Protein AF-A0A7Y8FPV4-F1 (afdb_monomer)

Foldseek 3Di:
DDDDPPPPDPQPVPDVVLVVLVVVLVVLVVLLVVLLVQLVVLQVVLVVCCVVPVLDPSSLVSLLSSLVSLLVSLVSVVVSVVSVVVVVVSPDDPPPDDDDDDDDDDPVVVVVVVVCVVCCVPPNPSVVVSVVSNVVSVVSNVVPVDPPRDDD

Mean predicted aligned error: 14.69 Å

Radius of gyration: 22.83 Å; Cα contacts (8 Å, |Δi|>4): 89; chains: 1; bounding box: 49×56×60 Å

Sequence (152 aa):
MQVDLEADGASVEGLPRFQQGLFHARRLRQAGISLTALALAGWVLALFVALFAPLSIWPVVLINCASALLVLVAGLQSAWWVADWRAQALETPTAELIEAPDEEVGALVRAINRFGSGVLAQIGAPVLWLCGWSLLALISIIEFWNLALPAA

Secondary structure (DSSP, 8-state):
----S--TT--GGGSHHHHHHHHHHHHHHHHHHHHHHHHHHHHHHHHHHHHH-TT-SHHHHHHHHHHHHHHHHHHHHHHHHHHHHHHHTTS---------------HHHHHHHHHHHHHHHHH-HHHHHHHHHHHHHHHHHHHH--TTSPP-

Solvent-accessible surface area (backbone atoms only — not comparable to full-atom values): 8824 Å² total; per-residue (Å²): 132,87,80,81,88,78,77,69,85,70,61,70,78,75,42,69,73,55,61,49,45,57,56,51,50,51,54,49,52,51,50,37,54,53,36,50,53,51,21,51,49,26,45,55,50,19,53,51,42,43,73,77,41,72,80,53,67,61,33,42,53,31,36,49,53,19,24,51,33,38,45,50,36,37,56,51,51,54,56,46,51,59,54,50,52,56,50,60,72,68,47,78,86,74,84,77,74,93,81,82,86,87,74,96,65,51,72,68,53,46,51,51,46,53,60,38,49,67,46,38,76,74,64,37,68,67,50,57,52,42,47,48,40,46,51,51,29,49,50,52,43,62,78,52,63,62,90,83,55,75,85,129

pLDDT: mean 70.04, std 15.6, 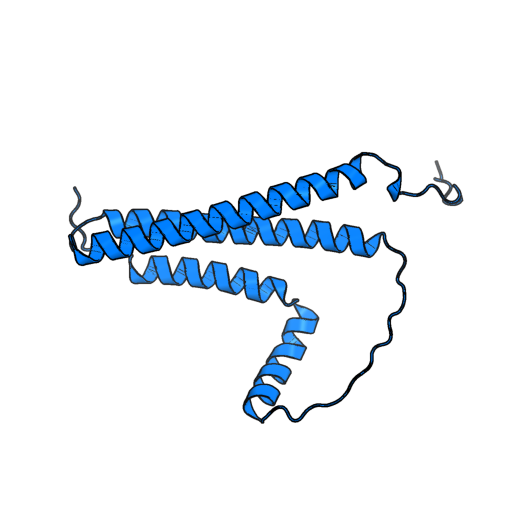range [35.72, 91.88]

Organism: NCBI:txid2006980

Structure (mmCIF, N/CA/C/O backbone):
data_AF-A0A7Y8FPV4-F1
#
_entry.id   AF-A0A7Y8FPV4-F1
#
loop_
_atom_site.group_PDB
_atom_site.id
_atom_site.type_symbol
_atom_site.label_atom_id
_atom_site.label_alt_id
_atom_site.label_comp_id
_atom_site.label_asym_id
_atom_site.label_entity_id
_atom_site.label_seq_id
_atom_site.pdbx_PDB_ins_code
_atom_site.Cartn_x
_atom_site.Cartn_y
_atom_site.Cartn_z
_atom_site.occupancy
_atom_site.B_iso_or_equiv
_atom_site.auth_seq_id
_atom_site.auth_comp_id
_atom_site.auth_asym_id
_atom_site.auth_atom_id
_atom_site.pdbx_PDB_model_num
ATOM 1 N N . MET A 1 1 ? -18.065 29.065 35.746 1.00 40.06 1 MET A N 1
ATOM 2 C CA . MET A 1 1 ? -19.145 28.099 35.469 1.00 40.06 1 MET A CA 1
ATOM 3 C C . MET A 1 1 ? -18.614 26.721 35.795 1.00 40.06 1 MET A C 1
ATOM 5 O O . MET A 1 1 ? -17.697 26.280 35.114 1.00 40.06 1 MET A O 1
ATOM 9 N N . GLN A 1 2 ? -19.113 26.096 36.861 1.00 41.78 2 GLN A N 1
ATOM 10 C CA . GLN A 1 2 ? -18.956 24.652 37.030 1.00 41.78 2 GLN A CA 1
ATOM 11 C C . GLN A 1 2 ? -19.909 23.970 36.045 1.00 41.78 2 GLN A C 1
ATOM 13 O O . GLN A 1 2 ? -21.012 24.463 35.819 1.00 41.78 2 GLN A O 1
ATOM 18 N N . VAL A 1 3 ? -19.430 22.910 35.403 1.00 48.88 3 VAL A N 1
ATOM 19 C CA . VAL A 1 3 ? -20.231 22.070 34.514 1.00 48.88 3 VAL A CA 1
ATOM 20 C C . VAL A 1 3 ? -20.753 20.928 35.370 1.00 48.88 3 VAL A C 1
ATOM 22 O O . VAL A 1 3 ? -19.945 20.157 35.886 1.00 48.88 3 VAL A O 1
ATOM 25 N N . ASP A 1 4 ? -22.071 20.847 35.541 1.00 44.44 4 ASP A N 1
ATOM 26 C CA . ASP A 1 4 ? -22.699 19.707 36.206 1.00 44.44 4 ASP A CA 1
ATOM 27 C C . ASP A 1 4 ? -22.428 18.429 35.410 1.00 44.44 4 ASP A C 1
ATOM 29 O O . ASP A 1 4 ? -22.697 18.351 34.209 1.00 44.44 4 ASP A O 1
ATOM 33 N N . LEU A 1 5 ? -21.896 17.423 36.101 1.00 54.16 5 LEU A N 1
ATOM 34 C CA . LEU A 1 5 ? -21.651 16.079 35.571 1.00 54.16 5 LEU A CA 1
ATOM 35 C C . LEU A 1 5 ? -22.775 15.096 35.949 1.00 54.16 5 LEU A C 1
ATOM 37 O O . LEU A 1 5 ? -22.616 13.892 35.783 1.00 54.16 5 LEU A O 1
ATOM 41 N N . GLU A 1 6 ? -23.915 15.607 36.426 1.00 43.16 6 GLU A N 1
ATOM 42 C CA . GLU A 1 6 ? -25.100 14.826 36.828 1.00 43.16 6 GLU A CA 1
ATOM 43 C C . GLU A 1 6 ? -26.253 14.906 35.805 1.00 43.16 6 GLU A C 1
ATOM 45 O O . GLU A 1 6 ? -27.406 14.613 36.115 1.00 43.16 6 GLU A O 1
ATOM 50 N N . ALA A 1 7 ? -25.952 15.277 34.554 1.00 47.00 7 ALA A N 1
ATOM 51 C CA . ALA A 1 7 ? -26.891 15.169 33.438 1.00 47.00 7 ALA A CA 1
ATOM 52 C C . ALA A 1 7 ? -27.050 13.699 33.001 1.00 47.00 7 ALA A C 1
ATOM 54 O O . ALA A 1 7 ? -26.423 13.238 32.046 1.00 47.00 7 ALA A O 1
ATOM 55 N N . ASP A 1 8 ? -27.889 12.999 33.762 1.00 42.34 8 ASP A N 1
ATOM 56 C CA . ASP A 1 8 ? -28.480 11.677 33.543 1.00 42.34 8 ASP A CA 1
ATOM 57 C C . ASP A 1 8 ? -28.429 11.142 32.096 1.00 42.34 8 ASP A C 1
ATOM 59 O O . ASP A 1 8 ? -28.998 11.731 31.175 1.00 42.34 8 ASP A O 1
ATOM 63 N N . GLY A 1 9 ? -27.783 9.981 31.927 1.00 47.41 9 GLY A N 1
ATOM 64 C CA . GLY A 1 9 ? -28.204 8.925 30.996 1.00 47.41 9 GLY A CA 1
ATOM 65 C C . GLY A 1 9 ? -28.355 9.238 29.502 1.00 47.41 9 GLY A C 1
ATOM 66 O O . GLY A 1 9 ? -28.879 8.393 28.776 1.00 47.41 9 GLY A O 1
ATOM 67 N N . ALA A 1 10 ? -27.931 10.406 29.011 1.00 42.84 10 ALA A N 1
ATOM 68 C CA . ALA A 1 10 ? -28.148 10.826 27.628 1.00 42.84 10 ALA A CA 1
ATOM 69 C C . ALA A 1 10 ? -27.333 9.966 26.645 1.00 42.84 10 ALA A C 1
ATOM 71 O O . ALA A 1 10 ? -26.184 10.281 26.325 1.00 42.84 10 ALA A O 1
ATOM 72 N N . SER A 1 11 ? -27.951 8.878 26.172 1.00 52.19 11 SER A N 1
ATOM 73 C CA . SER A 1 11 ? -27.372 7.865 25.287 1.00 52.19 11 SER A CA 1
ATOM 74 C C . SER A 1 11 ? -26.600 8.495 24.127 1.00 52.19 11 SER A C 1
ATOM 76 O O . SER A 1 11 ? -27.154 9.023 23.160 1.00 52.19 11 SER A O 1
ATOM 78 N N . VAL A 1 12 ? -25.269 8.430 24.226 1.00 51.31 12 VAL A N 1
ATOM 79 C CA . VAL A 1 12 ? -24.340 9.059 23.272 1.00 51.31 12 VAL A CA 1
ATOM 80 C C . VAL A 1 12 ? -24.540 8.492 21.855 1.00 51.31 12 VAL A C 1
ATOM 82 O O . VAL A 1 12 ? -24.357 9.202 20.864 1.00 51.31 12 VAL A O 1
ATOM 85 N N . GLU A 1 13 ? -25.033 7.255 21.777 1.00 50.09 13 GLU A N 1
ATOM 86 C CA . GLU A 1 13 ? -25.516 6.521 20.600 1.00 50.09 13 GLU A CA 1
ATOM 87 C C . GLU A 1 13 ? -26.593 7.263 19.780 1.00 50.09 13 GLU A C 1
ATOM 89 O O . GLU A 1 13 ? -26.690 7.074 18.564 1.00 50.09 13 GLU A O 1
ATOM 94 N N . GLY A 1 14 ? -27.396 8.125 20.416 1.00 47.00 14 GLY A N 1
ATOM 95 C CA . GLY A 1 14 ? -28.501 8.852 19.782 1.00 47.00 14 GLY A CA 1
ATOM 96 C C . GLY A 1 14 ? -28.080 10.047 18.918 1.00 47.00 14 GLY A C 1
ATOM 97 O O . GLY A 1 14 ? -28.903 10.601 18.188 1.00 47.00 14 GLY A O 1
ATOM 98 N N . LEU A 1 15 ? -26.812 10.474 18.968 1.00 52.91 15 LEU A N 1
ATOM 99 C CA . LEU A 1 15 ? -26.348 11.634 18.202 1.00 52.91 15 LEU A CA 1
ATOM 100 C C . LEU A 1 15 ? -26.016 11.242 16.743 1.00 52.91 15 LEU A C 1
ATOM 102 O O . LEU A 1 15 ? -25.164 10.372 16.532 1.00 52.91 15 LEU A O 1
ATOM 106 N N . PRO A 1 16 ? -26.562 11.938 15.716 1.00 55.22 16 PRO A N 1
ATOM 107 C CA . PRO A 1 16 ? -26.408 11.566 14.299 1.00 55.22 16 PRO A CA 1
ATOM 108 C C . PRO A 1 16 ? -24.959 11.354 13.831 1.00 55.22 16 PRO A C 1
ATOM 110 O O . PRO A 1 16 ? -24.695 10.538 12.948 1.00 55.22 16 PRO A O 1
ATOM 113 N N . ARG A 1 17 ? -24.007 12.061 14.455 1.00 56.69 17 ARG A N 1
ATOM 114 C CA . ARG A 1 17 ? -22.565 11.962 14.180 1.00 56.69 17 ARG A CA 1
ATOM 115 C C . ARG A 1 17 ? -21.975 10.566 14.422 1.00 56.69 17 ARG A C 1
ATOM 117 O O . ARG A 1 17 ? -21.054 10.185 13.706 1.00 56.69 17 ARG A O 1
ATOM 124 N N . PHE A 1 18 ? -22.486 9.802 15.392 1.00 52.12 18 PHE A N 1
ATOM 125 C CA . PHE A 1 18 ? -21.968 8.461 15.689 1.00 52.12 18 PHE A CA 1
ATOM 126 C C . PHE A 1 18 ? -22.560 7.411 14.742 1.00 52.12 18 PHE A C 1
ATOM 128 O O . PHE A 1 18 ? -21.816 6.596 14.198 1.00 52.12 18 PHE A O 1
ATOM 135 N N . GLN A 1 19 ? -23.852 7.515 14.409 1.00 55.56 19 GLN A N 1
ATOM 136 C CA . GLN A 1 19 ? -24.480 6.659 13.393 1.00 55.56 19 GLN A CA 1
ATOM 137 C C . GLN A 1 19 ? -23.854 6.847 11.998 1.00 55.56 19 GLN A C 1
ATOM 139 O O . GLN A 1 19 ? -23.601 5.874 11.285 1.00 55.56 19 GLN A O 1
ATOM 144 N N . GLN A 1 20 ? -23.526 8.087 11.615 1.00 57.09 20 GLN A N 1
ATOM 145 C CA . GLN A 1 20 ? -22.825 8.375 10.356 1.00 57.09 20 GLN A CA 1
ATOM 146 C C . GLN A 1 20 ? -21.393 7.807 10.327 1.00 57.09 20 GLN A C 1
ATOM 148 O O . GLN A 1 20 ? -20.906 7.431 9.256 1.00 57.09 20 GLN A O 1
ATOM 153 N N . GLY A 1 21 ? -20.735 7.665 11.485 1.00 58.75 21 GLY A N 1
ATOM 154 C CA . GLY A 1 21 ? -19.398 7.076 11.607 1.00 58.75 21 GLY A CA 1
ATOM 155 C C . GLY A 1 21 ? -19.298 5.667 11.010 1.00 58.75 21 GLY A C 1
ATOM 156 O O . GLY A 1 21 ? -18.358 5.379 10.269 1.00 58.75 21 GLY A O 1
ATOM 157 N N . LEU A 1 22 ? -20.312 4.821 11.225 1.00 59.03 22 LEU A N 1
ATOM 158 C CA . LEU A 1 22 ? -20.366 3.460 10.670 1.00 59.03 22 LEU A CA 1
ATOM 159 C C . LEU A 1 22 ? -20.485 3.446 9.136 1.00 59.03 22 LEU A C 1
ATOM 161 O O . LEU A 1 22 ? -19.886 2.598 8.469 1.00 59.03 22 LEU A O 1
ATOM 165 N N . PHE A 1 23 ? -21.217 4.398 8.547 1.00 59.66 23 PHE A N 1
ATOM 166 C CA . PHE A 1 23 ? -21.304 4.538 7.090 1.00 59.66 23 PHE A CA 1
ATOM 167 C C . PHE A 1 23 ? -19.969 5.000 6.492 1.00 59.66 23 PHE A C 1
ATOM 169 O O . PHE A 1 23 ? -19.495 4.425 5.506 1.00 59.66 23 PHE A O 1
ATOM 176 N N . HIS A 1 24 ? -19.314 5.977 7.128 1.00 63.41 24 HIS A N 1
ATOM 177 C CA . HIS A 1 24 ? -17.970 6.399 6.743 1.00 63.41 24 HIS A CA 1
ATOM 178 C C . HIS A 1 24 ? -16.959 5.250 6.856 1.00 63.41 24 HIS A C 1
ATOM 180 O O . HIS A 1 24 ? -16.212 5.035 5.906 1.00 63.41 2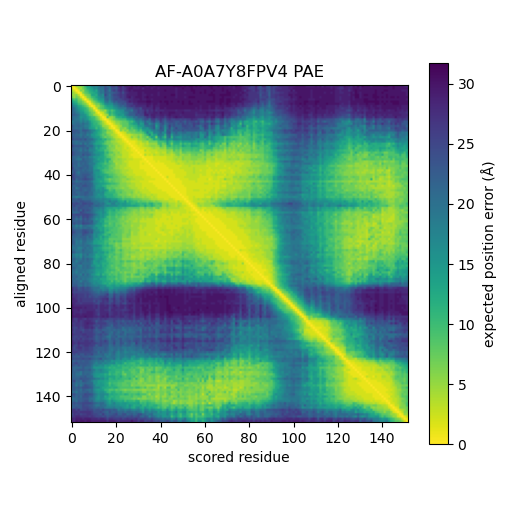4 HIS A O 1
ATOM 186 N N . ALA A 1 25 ? -16.993 4.447 7.924 1.00 63.31 25 ALA A N 1
ATOM 187 C CA . ALA A 1 25 ? -16.130 3.276 8.091 1.00 63.31 25 ALA A CA 1
ATOM 188 C C . ALA A 1 25 ? -16.331 2.213 6.991 1.00 63.31 25 ALA A C 1
ATOM 190 O O . ALA A 1 25 ? -15.355 1.673 6.465 1.00 63.31 25 ALA A O 1
ATOM 191 N N . ARG A 1 26 ? -17.577 1.943 6.569 1.00 68.38 26 ARG A N 1
ATOM 192 C CA . ARG A 1 26 ? -17.863 1.021 5.449 1.00 68.38 26 ARG A CA 1
ATOM 193 C C . ARG A 1 26 ? -17.320 1.540 4.117 1.00 68.38 26 ARG A C 1
ATOM 195 O O . ARG A 1 26 ? -16.665 0.787 3.396 1.00 68.38 26 ARG A O 1
ATOM 202 N N . ARG A 1 27 ? -17.537 2.824 3.807 1.00 72.38 27 ARG A N 1
ATOM 203 C CA . ARG A 1 27 ? -16.997 3.465 2.595 1.00 72.38 27 ARG A CA 1
ATOM 204 C C . ARG A 1 27 ? -15.465 3.500 2.608 1.00 72.38 27 ARG A C 1
ATOM 206 O O . ARG A 1 27 ? -14.844 3.282 1.572 1.00 72.38 27 ARG A O 1
ATOM 213 N N . LEU A 1 28 ? -14.863 3.716 3.777 1.00 75.19 28 LEU A N 1
ATOM 214 C CA . LEU A 1 28 ? -13.417 3.678 3.992 1.00 75.19 28 LEU A CA 1
ATOM 215 C C . LEU A 1 28 ? -12.849 2.277 3.707 1.00 75.19 2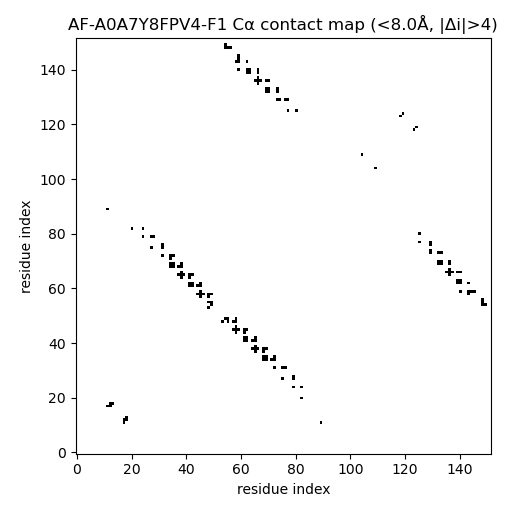8 LEU A C 1
ATOM 217 O O . LEU A 1 28 ? -11.876 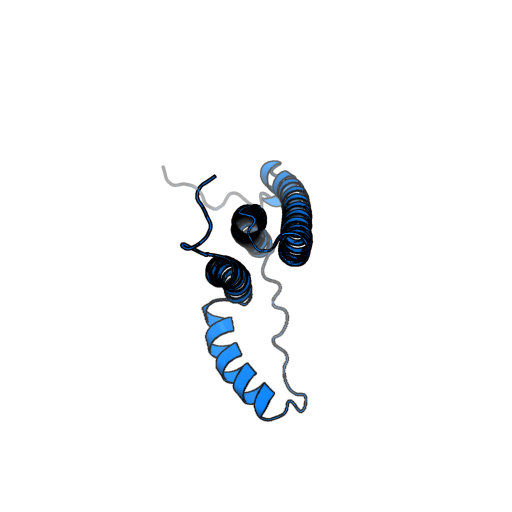2.144 2.970 1.00 75.19 28 LEU A O 1
ATOM 221 N N . ARG A 1 29 ? -13.510 1.219 4.193 1.00 72.19 29 ARG A N 1
ATOM 222 C CA . ARG A 1 29 ? -13.135 -0.178 3.916 1.00 72.19 29 ARG A CA 1
ATOM 223 C C . ARG A 1 29 ? -13.263 -0.541 2.432 1.00 72.19 29 ARG A C 1
ATOM 225 O O . ARG A 1 29 ? -12.374 -1.196 1.896 1.00 72.19 29 ARG A O 1
ATOM 232 N N . GLN A 1 30 ? -14.321 -0.089 1.753 1.00 79.25 30 GLN A N 1
ATOM 233 C CA . GLN A 1 30 ? -14.474 -0.263 0.300 1.00 79.25 30 GLN A CA 1
ATOM 234 C C . GLN A 1 30 ? -13.371 0.461 -0.485 1.00 79.25 30 GLN A C 1
ATOM 236 O O . GLN A 1 30 ? -12.778 -0.133 -1.384 1.00 79.25 30 GLN A O 1
ATOM 241 N N . ALA A 1 31 ? -13.051 1.706 -0.111 1.00 79.94 31 ALA A N 1
ATOM 242 C CA . ALA A 1 31 ? -11.947 2.453 -0.704 1.00 79.94 31 ALA A CA 1
ATOM 243 C C . ALA A 1 31 ? -10.613 1.709 -0.517 1.00 79.94 31 ALA A C 1
ATOM 245 O O . ALA A 1 31 ? -9.914 1.480 -1.500 1.00 79.94 31 ALA A O 1
ATOM 246 N N . GLY A 1 32 ? -10.317 1.228 0.696 1.00 80.88 32 GLY A N 1
ATOM 247 C CA . GLY A 1 32 ? -9.138 0.405 0.983 1.00 80.88 32 GLY A CA 1
ATOM 248 C C . GLY A 1 32 ? -9.031 -0.819 0.070 1.00 80.88 32 GLY A C 1
ATOM 249 O O . GLY A 1 32 ? -8.016 -0.988 -0.596 1.00 80.88 32 GLY A O 1
ATOM 250 N N . ILE A 1 33 ? -10.101 -1.615 -0.052 1.00 83.00 33 ILE A N 1
ATOM 251 C CA . ILE A 1 33 ? -10.135 -2.788 -0.947 1.00 83.00 33 ILE A CA 1
ATOM 252 C C . ILE A 1 33 ? -9.867 -2.385 -2.405 1.00 83.00 33 ILE A C 1
ATOM 254 O O . ILE A 1 33 ? -9.067 -3.034 -3.078 1.00 83.00 33 ILE A O 1
ATOM 258 N N . SER A 1 34 ? -10.493 -1.308 -2.894 1.00 85.69 34 SER A N 1
ATOM 259 C CA . SER A 1 34 ? -10.289 -0.844 -4.273 1.00 85.69 34 SER A CA 1
ATOM 260 C C . SER A 1 34 ? -8.859 -0.355 -4.538 1.00 85.69 34 SER A C 1
ATOM 262 O O . SER A 1 34 ? -8.307 -0.636 -5.599 1.00 85.69 34 SER A O 1
ATOM 264 N N . LEU A 1 35 ? -8.230 0.307 -3.560 1.00 87.00 35 LEU A N 1
ATOM 265 C CA . LEU A 1 35 ? -6.843 0.765 -3.640 1.00 87.00 35 LEU A CA 1
ATOM 266 C C . LEU A 1 35 ? -5.858 -0.413 -3.611 1.00 87.00 35 LEU A C 1
ATOM 268 O O . LEU A 1 35 ? -4.931 -0.434 -4.417 1.00 87.00 35 LEU A O 1
ATOM 272 N N . THR A 1 36 ? -6.083 -1.426 -2.764 1.00 86.12 36 THR A N 1
ATOM 273 C CA . THR A 1 36 ? -5.271 -2.657 -2.753 1.00 86.12 36 THR A CA 1
ATOM 274 C C . THR A 1 36 ? -5.391 -3.415 -4.075 1.00 86.12 36 THR A C 1
ATOM 276 O O . THR A 1 36 ? -4.381 -3.842 -4.631 1.00 86.12 36 THR A O 1
ATOM 279 N N . ALA A 1 37 ? -6.604 -3.549 -4.622 1.00 89.31 37 ALA A N 1
ATOM 280 C CA . ALA A 1 37 ? -6.820 -4.189 -5.919 1.00 89.31 37 ALA A CA 1
ATOM 281 C C . ALA A 1 37 ? -6.109 -3.435 -7.059 1.00 89.31 37 ALA A C 1
ATOM 283 O O . ALA A 1 37 ? -5.482 -4.060 -7.915 1.00 89.31 37 ALA A O 1
ATOM 284 N N . LEU A 1 38 ? -6.146 -2.098 -7.041 1.00 91.00 38 LEU A N 1
ATOM 285 C CA . LEU A 1 38 ? -5.448 -1.256 -8.014 1.00 91.00 38 LEU A CA 1
ATOM 286 C C . LEU A 1 38 ? -3.917 -1.348 -7.875 1.00 91.00 38 LEU A C 1
ATOM 288 O O . LEU A 1 38 ? -3.220 -1.414 -8.885 1.00 9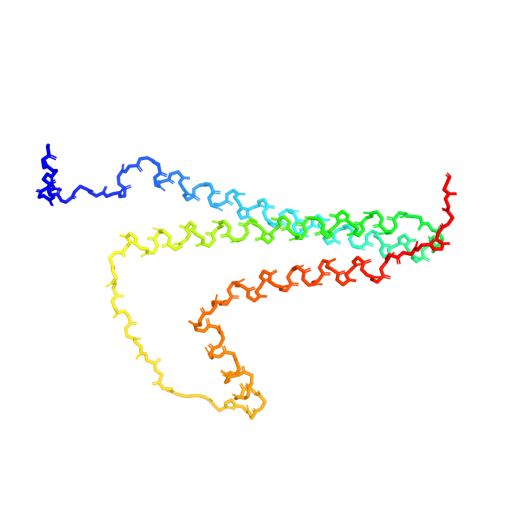1.00 38 LEU A O 1
ATOM 292 N N . ALA A 1 39 ? -3.391 -1.415 -6.648 1.00 89.00 39 ALA A N 1
ATOM 293 C CA . ALA A 1 39 ? -1.963 -1.615 -6.391 1.00 89.00 39 ALA A CA 1
ATOM 294 C C . ALA A 1 39 ? -1.467 -2.968 -6.934 1.00 89.00 39 ALA A C 1
ATOM 296 O O . ALA A 1 39 ? -0.451 -3.022 -7.628 1.00 89.00 39 ALA A O 1
ATOM 297 N N . LEU A 1 40 ? -2.222 -4.047 -6.689 1.00 90.31 40 LEU A N 1
ATOM 298 C CA . LEU A 1 40 ? -1.927 -5.381 -7.222 1.00 90.31 40 LEU A CA 1
ATOM 299 C C . LEU A 1 40 ? -1.993 -5.417 -8.756 1.00 90.31 40 LEU A C 1
ATOM 301 O O . LEU A 1 40 ? -1.123 -6.010 -9.390 1.00 90.31 40 LEU A O 1
ATOM 305 N N . ALA A 1 41 ? -2.971 -4.743 -9.369 1.00 91.50 41 ALA A N 1
ATOM 306 C CA . ALA A 1 41 ? -3.034 -4.601 -10.824 1.00 91.50 41 ALA A CA 1
ATOM 307 C C . ALA A 1 41 ? -1.808 -3.848 -11.381 1.00 91.50 41 ALA A C 1
ATOM 309 O O . ALA A 1 41 ? -1.251 -4.255 -12.401 1.00 91.50 41 ALA A O 1
ATOM 310 N N . GLY A 1 42 ? -1.345 -2.803 -10.683 1.00 89.31 42 GLY A N 1
ATOM 311 C CA . GLY A 1 42 ? -0.114 -2.077 -11.007 1.00 89.31 42 GLY A CA 1
ATOM 312 C C . GLY A 1 42 ? 1.133 -2.966 -10.973 1.00 89.31 42 GLY A C 1
ATOM 313 O O . GLY A 1 42 ? 1.923 -2.932 -11.913 1.00 89.31 42 GLY A O 1
ATOM 314 N N . TRP A 1 43 ? 1.276 -3.820 -9.952 1.00 88.31 43 TRP A N 1
ATOM 315 C CA . TRP A 1 43 ? 2.346 -4.827 -9.883 1.00 88.31 43 TRP A CA 1
ATOM 316 C C . TRP A 1 43 ? 2.291 -5.837 -11.032 1.00 88.31 43 TRP A C 1
ATOM 318 O O . TRP A 1 43 ? 3.308 -6.081 -11.676 1.00 88.31 43 TRP A O 1
ATOM 328 N N . VAL A 1 44 ? 1.120 -6.421 -11.310 1.00 91.88 44 VAL A N 1
ATOM 329 C CA . VAL A 1 44 ? 0.964 -7.404 -12.398 1.00 91.88 44 VAL A CA 1
ATOM 330 C C . VAL A 1 44 ? 1.315 -6.776 -13.749 1.00 91.88 44 VAL A C 1
ATOM 332 O O . VAL A 1 44 ? 2.020 -7.393 -14.547 1.00 91.88 44 VAL A O 1
ATOM 335 N N . LEU A 1 45 ? 0.892 -5.531 -13.988 1.00 90.75 45 LEU A N 1
ATOM 336 C CA . LEU A 1 45 ? 1.240 -4.799 -15.202 1.00 90.75 45 LEU A CA 1
ATOM 337 C C . LEU A 1 45 ? 2.740 -4.468 -15.265 1.00 90.75 45 LEU A C 1
ATOM 339 O O . LEU A 1 45 ? 3.344 -4.621 -16.323 1.00 90.75 45 LEU A O 1
ATOM 343 N N . ALA A 1 46 ? 3.362 -4.074 -14.150 1.00 88.12 46 ALA A N 1
ATOM 344 C CA . ALA A 1 46 ? 4.799 -3.811 -14.086 1.00 88.12 46 ALA A CA 1
ATOM 345 C C . ALA A 1 46 ? 5.632 -5.066 -14.388 1.00 88.12 46 ALA A C 1
ATOM 347 O O . ALA A 1 46 ? 6.571 -4.992 -15.177 1.00 88.12 46 ALA A O 1
ATOM 348 N N . LEU A 1 47 ? 5.250 -6.220 -13.828 1.00 87.62 47 LEU A N 1
ATOM 349 C CA . LEU A 1 47 ? 5.862 -7.518 -14.128 1.00 87.62 47 LEU A CA 1
ATOM 350 C C . LEU A 1 47 ? 5.705 -7.884 -15.607 1.00 87.62 47 LEU A C 1
ATOM 352 O O . LEU A 1 47 ? 6.674 -8.289 -16.244 1.00 87.62 47 LEU A O 1
ATOM 356 N N . PHE A 1 48 ? 4.513 -7.695 -16.178 1.00 91.19 48 PHE A N 1
ATOM 357 C CA . PHE A 1 48 ? 4.274 -7.944 -17.599 1.00 91.19 48 PHE A CA 1
ATOM 358 C C . PHE A 1 48 ? 5.167 -7.056 -18.481 1.00 91.19 48 PHE A C 1
ATOM 360 O O . PHE A 1 48 ? 5.863 -7.556 -19.362 1.00 91.19 48 PHE A O 1
ATOM 367 N N . VAL A 1 49 ? 5.227 -5.749 -18.212 1.00 87.06 49 VAL A N 1
ATOM 368 C CA . VAL A 1 49 ? 6.089 -4.832 -18.973 1.00 87.06 49 VAL A CA 1
ATOM 369 C C . VAL A 1 49 ? 7.574 -5.155 -18.774 1.00 87.06 49 VAL A C 1
ATOM 371 O O . VAL A 1 49 ? 8.319 -5.108 -19.745 1.00 87.06 49 VAL A O 1
ATOM 374 N N . ALA A 1 50 ? 8.013 -5.554 -17.578 1.00 86.62 50 ALA A N 1
ATOM 375 C CA . ALA A 1 50 ? 9.398 -5.963 -17.338 1.00 86.62 50 ALA A CA 1
ATOM 376 C C . ALA A 1 50 ? 9.794 -7.228 -18.127 1.00 86.62 50 ALA A C 1
ATOM 378 O O . ALA A 1 50 ? 10.920 -7.312 -18.613 1.00 86.62 50 ALA A O 1
ATOM 379 N N . LEU A 1 51 ? 8.870 -8.182 -18.308 1.00 87.69 51 LEU A N 1
ATOM 380 C CA . LEU A 1 51 ? 9.099 -9.395 -19.104 1.00 87.69 51 LEU A CA 1
ATOM 381 C C . LEU A 1 51 ? 9.191 -9.117 -20.614 1.00 87.69 51 LEU A C 1
ATOM 383 O O . LEU A 1 51 ? 10.020 -9.720 -21.292 1.00 87.69 51 LEU A O 1
ATOM 387 N N . PHE A 1 52 ? 8.353 -8.222 -21.149 1.00 88.12 52 PHE A N 1
ATOM 388 C CA . PHE A 1 52 ? 8.289 -7.944 -22.593 1.00 88.12 52 PHE A CA 1
ATOM 389 C C . PHE A 1 52 ? 9.149 -6.753 -23.052 1.00 88.12 52 PHE A C 1
ATOM 391 O O . PHE A 1 52 ? 9.508 -6.674 -24.225 1.00 88.12 52 PHE A O 1
ATOM 398 N N . ALA A 1 53 ? 9.488 -5.827 -22.153 1.00 85.00 53 ALA A N 1
ATOM 399 C CA . ALA A 1 53 ? 10.244 -4.608 -22.435 1.00 85.00 53 ALA A CA 1
ATOM 400 C C . ALA A 1 53 ? 11.190 -4.251 -21.260 1.00 85.00 53 ALA A C 1
ATOM 402 O O . ALA A 1 53 ? 10.985 -3.241 -20.581 1.00 85.00 53 ALA A O 1
ATOM 403 N N . PRO A 1 54 ? 12.256 -5.039 -21.017 1.00 79.12 54 PRO A N 1
ATOM 404 C CA . PRO A 1 54 ? 13.105 -4.921 -19.821 1.00 79.12 54 PRO A CA 1
ATOM 405 C C . PRO A 1 54 ? 13.908 -3.611 -19.705 1.00 79.12 54 PRO A C 1
ATOM 407 O O . PRO A 1 54 ? 14.384 -3.285 -18.624 1.00 79.12 54 PRO A O 1
ATOM 410 N N . LEU A 1 55 ? 14.054 -2.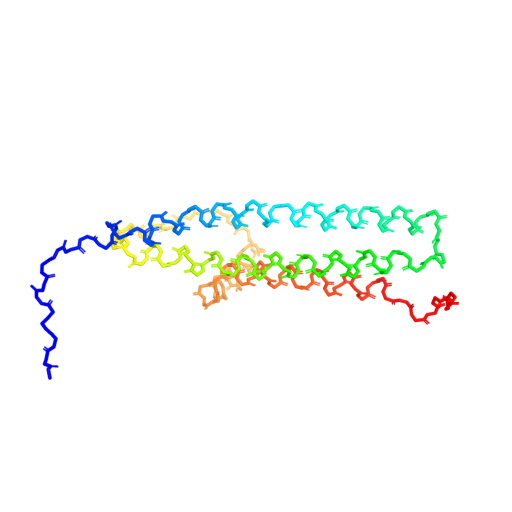844 -20.793 1.00 82.12 55 LEU A N 1
ATOM 411 C CA . LEU A 1 55 ? 14.685 -1.511 -20.796 1.00 82.12 55 LEU A CA 1
ATOM 412 C C . LEU A 1 55 ? 13.671 -0.360 -20.641 1.00 82.12 55 LEU A C 1
ATOM 414 O O . LEU A 1 55 ? 14.022 0.806 -20.813 1.00 82.12 55 LEU A O 1
ATOM 418 N N . SER A 1 56 ? 12.402 -0.669 -20.369 1.00 82.44 56 SER A N 1
ATOM 419 C CA . SER A 1 56 ? 11.348 0.331 -20.218 1.00 82.44 56 SER A CA 1
ATOM 420 C C . SER A 1 56 ? 11.385 1.007 -18.845 1.00 82.44 56 SER A C 1
ATOM 422 O O . SER A 1 56 ? 11.637 0.362 -17.833 1.00 82.44 56 SER A O 1
ATOM 424 N N . ILE A 1 57 ? 11.037 2.296 -18.793 1.00 85.25 57 ILE A N 1
ATOM 425 C CA . ILE A 1 57 ? 10.842 3.038 -17.536 1.00 85.25 57 ILE A CA 1
ATOM 426 C C . ILE A 1 57 ? 9.488 2.737 -16.861 1.00 85.25 57 ILE A C 1
ATOM 428 O O . ILE A 1 57 ? 9.314 2.958 -15.661 1.00 85.25 57 ILE A O 1
ATOM 432 N N . TRP A 1 58 ? 8.524 2.191 -17.611 1.00 86.75 58 TRP A N 1
ATOM 433 C CA . TRP A 1 58 ? 7.159 1.938 -17.138 1.00 86.75 58 TRP A CA 1
ATOM 434 C C . TRP A 1 58 ? 7.046 1.025 -15.901 1.00 86.75 58 TRP A C 1
ATOM 436 O O . TRP A 1 58 ? 6.249 1.373 -15.029 1.00 86.75 58 TRP A O 1
ATOM 446 N N . PRO A 1 59 ? 7.813 -0.077 -15.739 1.00 85.69 59 PRO A N 1
ATOM 447 C CA . PRO A 1 59 ? 7.766 -0.896 -14.525 1.00 85.69 59 PRO A CA 1
ATOM 448 C C . PRO A 1 59 ? 8.085 -0.095 -13.255 1.00 85.69 59 PRO A C 1
ATOM 450 O O . PRO A 1 59 ? 7.400 -0.254 -12.247 1.00 85.69 59 PRO A O 1
ATOM 453 N N . VAL A 1 60 ? 9.060 0.820 -13.323 1.00 86.19 60 VAL A N 1
ATOM 454 C CA . VAL A 1 60 ? 9.468 1.670 -12.190 1.00 86.19 60 VAL A CA 1
ATOM 455 C C . VAL A 1 60 ? 8.353 2.639 -11.804 1.00 86.19 60 VAL A C 1
ATOM 457 O O . VAL A 1 60 ? 8.019 2.767 -10.627 1.00 86.19 60 VAL A O 1
ATOM 460 N N . VAL A 1 61 ? 7.729 3.285 -12.797 1.00 87.19 61 VAL A N 1
ATOM 461 C CA . VAL A 1 61 ? 6.596 4.201 -12.579 1.00 87.19 61 VAL A CA 1
ATOM 462 C C . VAL A 1 61 ? 5.401 3.453 -11.985 1.00 87.19 61 VAL A C 1
ATOM 464 O O . VAL A 1 61 ? 4.846 3.882 -10.975 1.00 87.19 61 VAL A O 1
ATOM 467 N N . LEU A 1 62 ? 5.033 2.307 -12.565 1.00 87.88 62 LEU A N 1
ATOM 468 C CA . LEU A 1 62 ? 3.905 1.491 -12.110 1.00 87.88 62 LEU A CA 1
ATOM 469 C C . LEU A 1 62 ? 4.096 0.984 -10.677 1.00 87.88 62 LEU A C 1
ATOM 471 O O . LEU A 1 62 ? 3.146 1.011 -9.893 1.00 87.88 62 LEU A O 1
ATOM 475 N N . ILE A 1 63 ? 5.311 0.572 -10.309 1.00 87.38 63 ILE A N 1
ATOM 476 C CA . ILE A 1 63 ? 5.614 0.113 -8.949 1.00 87.38 63 ILE A CA 1
ATOM 477 C C . ILE A 1 63 ? 5.681 1.273 -7.961 1.00 87.38 63 ILE A C 1
ATOM 479 O O . ILE A 1 63 ? 5.169 1.131 -6.855 1.00 87.38 63 ILE A O 1
ATOM 483 N N . ASN A 1 64 ? 6.190 2.445 -8.350 1.00 88.69 64 ASN A N 1
ATOM 484 C CA . ASN A 1 64 ? 6.116 3.630 -7.497 1.00 88.69 64 ASN A CA 1
ATOM 485 C C . ASN A 1 64 ? 4.653 4.025 -7.206 1.00 88.69 64 ASN A C 1
ATOM 487 O O . ASN A 1 64 ? 4.287 4.223 -6.046 1.00 88.69 64 ASN A O 1
ATOM 491 N N . CYS A 1 65 ? 3.789 4.029 -8.230 1.00 87.69 65 CYS A N 1
ATOM 492 C CA . CYS A 1 65 ? 2.351 4.244 -8.061 1.00 87.69 65 CYS A CA 1
ATOM 493 C C . CYS A 1 65 ? 1.699 3.167 -7.178 1.00 87.69 65 CYS A C 1
ATOM 495 O O . CYS A 1 65 ? 0.934 3.504 -6.275 1.00 87.69 65 CYS A O 1
ATOM 497 N N . ALA A 1 66 ? 2.010 1.884 -7.387 1.00 87.75 66 ALA A N 1
ATOM 498 C CA . ALA A 1 66 ? 1.486 0.796 -6.560 1.00 87.75 66 ALA A CA 1
ATOM 499 C C . ALA A 1 66 ? 1.931 0.920 -5.092 1.00 87.75 66 ALA A C 1
ATOM 501 O O . ALA A 1 66 ? 1.098 0.828 -4.194 1.00 87.75 66 ALA A O 1
ATOM 502 N N . SER A 1 67 ? 3.207 1.215 -4.834 1.00 87.62 67 SER A N 1
ATOM 503 C CA . SER A 1 67 ? 3.733 1.469 -3.488 1.00 87.62 67 SER A CA 1
ATOM 504 C C . SER A 1 67 ? 3.055 2.667 -2.816 1.00 87.62 67 SER A C 1
ATOM 506 O O . SER A 1 67 ? 2.698 2.581 -1.642 1.00 87.62 67 SER A O 1
ATOM 508 N N . ALA A 1 68 ? 2.789 3.755 -3.548 1.00 87.00 68 ALA A N 1
ATOM 509 C CA . ALA A 1 68 ? 2.029 4.892 -3.025 1.00 87.00 68 ALA A CA 1
ATOM 510 C C . ALA A 1 68 ? 0.583 4.509 -2.648 1.00 87.00 68 ALA A C 1
ATOM 512 O O . ALA A 1 68 ? 0.082 4.935 -1.605 1.00 87.00 68 ALA A O 1
ATOM 513 N N . LEU A 1 69 ? -0.075 3.656 -3.445 1.00 86.38 69 LEU A N 1
ATOM 514 C CA . LEU A 1 69 ? -1.400 3.110 -3.124 1.00 86.38 69 LEU A CA 1
ATOM 515 C C . LEU A 1 69 ? -1.365 2.212 -1.874 1.00 86.38 69 LEU A C 1
ATOM 517 O O . LEU A 1 69 ? -2.257 2.325 -1.036 1.00 86.38 69 LEU A O 1
ATOM 521 N N . LEU A 1 70 ? -0.333 1.377 -1.693 1.00 83.50 70 LEU A N 1
ATOM 522 C CA . LEU A 1 70 ? -0.163 0.557 -0.482 1.00 83.50 70 LEU A CA 1
ATOM 523 C C . LEU A 1 70 ? 0.043 1.414 0.779 1.00 83.50 70 LEU A C 1
ATOM 525 O O . LEU A 1 70 ? -0.568 1.144 1.814 1.00 83.50 70 LEU A O 1
ATOM 529 N N . VAL A 1 71 ? 0.838 2.485 0.693 1.00 86.44 71 VAL A N 1
ATOM 530 C CA . VAL A 1 71 ? 1.010 3.451 1.795 1.00 86.44 71 VAL A CA 1
ATOM 531 C C . VAL A 1 71 ? -0.307 4.173 2.106 1.00 86.44 71 VAL A C 1
ATOM 533 O O . VAL A 1 71 ? -0.650 4.352 3.277 1.00 86.44 71 VAL A O 1
ATOM 536 N N . LEU A 1 72 ? -1.094 4.529 1.084 1.00 85.12 72 LEU A N 1
ATOM 537 C CA . LEU A 1 72 ? -2.420 5.119 1.273 1.00 85.12 72 LEU A CA 1
ATOM 538 C C . LEU A 1 72 ? -3.386 4.142 1.963 1.00 85.12 72 LEU A C 1
ATOM 540 O O . LEU A 1 72 ? -4.094 4.552 2.880 1.00 85.12 72 LEU A O 1
ATOM 544 N N . VAL A 1 73 ? -3.381 2.856 1.585 1.00 82.06 73 VAL A N 1
ATOM 545 C CA . VAL A 1 73 ? -4.156 1.792 2.254 1.00 82.06 73 VAL A CA 1
ATOM 546 C C . VAL A 1 73 ? -3.755 1.659 3.724 1.00 82.06 73 VAL A C 1
ATOM 548 O O . VAL A 1 73 ? -4.634 1.590 4.583 1.00 82.06 73 VAL A O 1
ATOM 551 N N . ALA A 1 74 ? -2.456 1.690 4.035 1.00 83.69 74 ALA A N 1
ATOM 552 C CA . ALA A 1 74 ? -1.969 1.658 5.411 1.00 83.69 74 ALA A CA 1
ATOM 553 C C . ALA A 1 74 ? -2.474 2.873 6.219 1.00 83.69 74 ALA A C 1
ATOM 555 O O . ALA A 1 74 ? -3.048 2.710 7.298 1.00 83.69 74 ALA A O 1
ATOM 556 N N . GLY A 1 75 ? -2.371 4.090 5.674 1.00 83.12 75 GLY A N 1
ATOM 557 C CA . GLY A 1 75 ? -2.946 5.290 6.298 1.00 83.12 75 GLY A CA 1
ATOM 558 C C . GLY A 1 75 ? -4.458 5.169 6.544 1.00 83.12 75 GLY A C 1
ATOM 559 O O . GLY A 1 75 ? -4.953 5.532 7.613 1.00 83.12 75 GLY A O 1
ATOM 560 N N . LEU A 1 76 ? -5.183 4.578 5.591 1.00 81.50 76 LEU A N 1
ATOM 561 C CA . LEU A 1 76 ? -6.619 4.320 5.682 1.00 81.50 76 LEU A CA 1
ATOM 562 C C . LEU A 1 76 ? -6.977 3.324 6.797 1.00 81.50 76 LEU A C 1
ATOM 564 O O . LEU A 1 76 ? -7.934 3.538 7.541 1.00 81.50 76 LEU A O 1
ATOM 568 N N . GLN A 1 77 ? -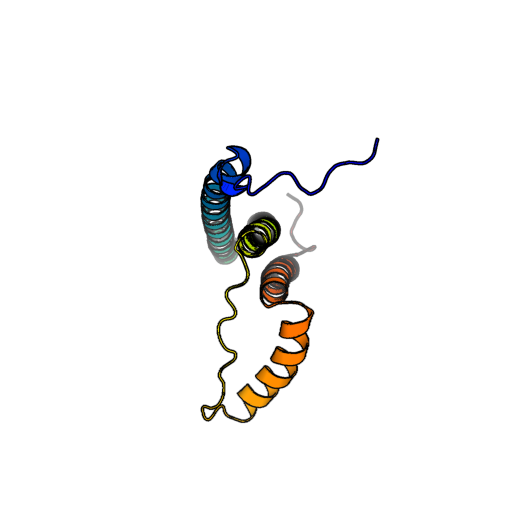6.197 2.250 6.931 1.00 79.81 77 GLN A N 1
ATOM 569 C CA . GLN A 1 77 ? -6.379 1.235 7.966 1.00 79.81 77 GLN A CA 1
ATOM 570 C C . GLN A 1 77 ? -6.056 1.776 9.366 1.00 79.81 77 GLN A C 1
ATOM 572 O O . GLN A 1 77 ? -6.770 1.461 10.317 1.00 79.81 77 GLN A O 1
ATOM 577 N N . SER A 1 78 ? -5.038 2.633 9.486 1.00 79.62 78 SER A N 1
ATOM 578 C CA . SER A 1 78 ? -4.728 3.351 10.728 1.00 79.62 78 SER A CA 1
ATOM 579 C C . SER A 1 78 ? -5.908 4.225 11.180 1.00 79.62 78 SER A C 1
ATOM 581 O O . SER A 1 78 ? -6.364 4.126 12.320 1.00 79.62 78 SER A O 1
ATOM 583 N N . ALA A 1 79 ? -6.492 5.003 10.259 1.00 79.75 79 ALA A N 1
ATOM 584 C CA . ALA A 1 79 ? -7.674 5.817 10.542 1.00 79.75 79 ALA A CA 1
ATOM 585 C C . ALA A 1 79 ? -8.910 4.976 10.921 1.00 79.75 79 ALA A C 1
ATOM 587 O O . ALA A 1 79 ? -9.676 5.376 11.800 1.00 79.75 79 ALA A O 1
ATOM 588 N N . TRP A 1 80 ? -9.098 3.807 10.294 1.00 72.50 80 TRP A N 1
ATOM 589 C CA . TRP A 1 80 ? -10.179 2.884 10.651 1.00 72.50 80 TRP A CA 1
ATOM 590 C C . TRP A 1 80 ? -10.026 2.334 12.076 1.00 72.50 80 TRP A C 1
ATOM 592 O O . TRP A 1 80 ? -10.998 2.346 12.825 1.00 72.50 80 TRP A O 1
ATOM 602 N N . TRP A 1 81 ? -8.818 1.933 12.487 1.00 72.88 81 TRP A N 1
ATOM 603 C CA . TRP A 1 81 ? -8.582 1.390 13.831 1.00 72.88 81 TRP A CA 1
ATOM 604 C C . TRP A 1 81 ? -8.869 2.412 14.944 1.00 72.88 81 TRP A C 1
ATOM 606 O O . TRP A 1 81 ? -9.469 2.064 15.958 1.00 72.88 81 TRP A O 1
ATOM 616 N N . VAL A 1 82 ? -8.543 3.693 14.733 1.00 75.62 82 VAL A N 1
ATOM 617 C CA . VAL A 1 82 ? -8.902 4.773 15.676 1.00 75.62 82 VAL A CA 1
ATOM 618 C C . VAL A 1 82 ? -10.422 4.974 15.766 1.00 75.62 82 VAL A C 1
ATOM 620 O O . VAL A 1 82 ? -10.934 5.308 16.835 1.00 75.62 82 VAL A O 1
ATOM 623 N N . ALA A 1 83 ? -11.158 4.782 14.668 1.00 73.25 83 ALA A N 1
ATOM 624 C CA . ALA A 1 83 ? -12.620 4.850 14.676 1.00 73.25 83 ALA A CA 1
ATOM 625 C C . ALA A 1 83 ? -13.252 3.638 15.385 1.00 73.25 83 ALA A C 1
ATOM 627 O O . ALA A 1 83 ? -14.214 3.811 16.127 1.00 73.25 83 ALA A O 1
ATOM 628 N N . ASP A 1 84 ? -12.682 2.447 15.196 1.00 71.56 84 ASP A N 1
ATOM 629 C CA . ASP A 1 84 ? -13.120 1.196 15.822 1.00 71.56 84 ASP A CA 1
ATOM 630 C C . ASP A 1 84 ? -12.876 1.202 17.342 1.00 71.56 84 ASP A C 1
ATOM 632 O O . ASP A 1 84 ? -13.799 0.977 18.121 1.00 71.56 84 ASP A O 1
ATOM 636 N N . TRP A 1 85 ? -11.683 1.618 17.787 1.00 70.56 85 TRP A N 1
ATOM 637 C CA . TRP A 1 85 ? -11.376 1.814 19.211 1.00 70.56 85 TRP A CA 1
ATOM 638 C C . TRP A 1 85 ? -12.324 2.819 19.885 1.00 70.56 85 TRP A C 1
ATOM 640 O O . TRP A 1 85 ? -12.739 2.622 21.024 1.00 70.56 85 TRP A O 1
ATOM 650 N N . ARG A 1 86 ? -12.723 3.886 19.176 1.00 68.75 86 ARG A N 1
ATOM 651 C CA . ARG A 1 86 ? -13.717 4.850 19.680 1.00 68.75 86 ARG A CA 1
ATOM 652 C C . ARG A 1 86 ? -15.125 4.271 19.800 1.00 68.75 86 ARG A C 1
ATOM 654 O O . ARG A 1 86 ? -15.879 4.785 20.617 1.00 68.75 86 ARG A O 1
ATOM 661 N N . ALA A 1 87 ? -15.489 3.266 19.004 1.00 68.94 87 ALA A N 1
ATOM 662 C CA . ALA A 1 87 ? -16.757 2.558 19.163 1.00 68.94 87 ALA A CA 1
ATOM 663 C C . ALA A 1 87 ? -16.699 1.636 20.392 1.00 68.94 87 ALA A C 1
ATOM 665 O O . ALA A 1 87 ? -17.523 1.772 21.291 1.00 68.94 87 ALA A O 1
ATOM 666 N N . GLN A 1 88 ? -15.647 0.817 20.496 1.00 68.75 88 GLN A N 1
ATOM 667 C CA . GLN A 1 88 ? -15.416 -0.080 21.638 1.00 68.75 88 GLN A CA 1
ATOM 668 C C . GLN A 1 88 ? -15.322 0.667 22.983 1.00 68.75 88 GLN A C 1
ATOM 670 O O . GLN A 1 88 ? -15.740 0.145 24.005 1.00 68.75 88 GLN A O 1
ATOM 675 N N . ALA A 1 89 ? -14.791 1.896 23.000 1.00 68.88 89 ALA A N 1
ATOM 676 C CA . ALA A 1 89 ? -14.700 2.720 24.209 1.00 68.88 89 ALA A CA 1
ATOM 677 C C . ALA A 1 89 ? -16.021 3.411 24.620 1.00 68.88 89 ALA A C 1
ATOM 679 O O . ALA A 1 89 ? -16.078 4.007 25.696 1.00 68.88 89 ALA A O 1
ATOM 680 N N . LEU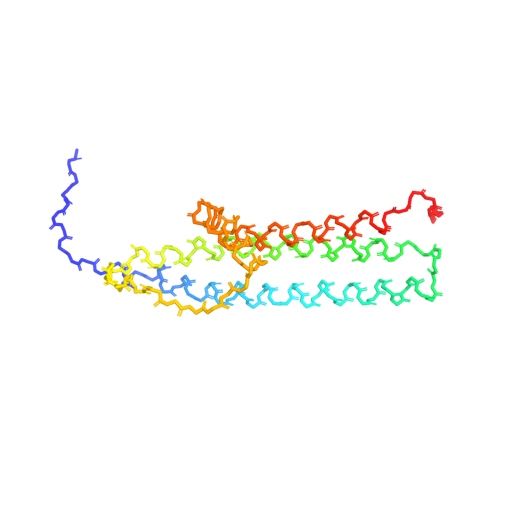 A 1 90 ? -17.049 3.391 23.762 1.00 63.69 90 LEU A N 1
ATOM 681 C CA . LEU A 1 90 ? -18.401 3.877 24.076 1.00 63.69 90 LEU A CA 1
ATOM 682 C C . LEU A 1 90 ? -19.323 2.744 24.542 1.00 63.69 90 LEU A C 1
ATOM 684 O O . LEU A 1 90 ? -20.247 2.994 25.313 1.00 63.69 90 LEU A O 1
ATOM 688 N N . GLU A 1 91 ? -19.064 1.516 24.098 1.00 62.62 91 GLU A N 1
ATOM 689 C CA . GLU A 1 91 ? -19.708 0.316 24.621 1.00 62.62 91 GLU A CA 1
ATOM 690 C C . GLU A 1 91 ? -19.183 0.044 26.044 1.00 62.62 91 GLU A C 1
ATOM 692 O O . GLU A 1 91 ? -17.977 -0.040 26.283 1.00 62.62 91 GLU A O 1
ATOM 697 N N . THR A 1 92 ? -20.085 -0.049 27.028 1.00 50.34 92 THR A N 1
ATOM 698 C CA . THR A 1 92 ? -19.706 -0.307 28.428 1.00 50.34 92 THR A CA 1
ATOM 699 C C . THR A 1 92 ? -18.914 -1.618 28.520 1.00 50.34 92 THR A C 1
ATOM 701 O O . THR A 1 92 ? -19.394 -2.622 27.983 1.00 50.34 92 THR A O 1
ATOM 704 N N . PRO A 1 93 ? -17.751 -1.672 29.211 1.00 49.91 93 PRO A N 1
ATOM 705 C CA . PRO A 1 93 ? -16.895 -2.854 29.190 1.00 49.91 93 PRO A CA 1
ATOM 706 C C . PRO A 1 93 ? -17.590 -4.057 29.831 1.00 49.91 93 PRO A C 1
ATOM 708 O O . PRO A 1 93 ? -17.612 -4.213 31.053 1.00 49.91 93 PRO A O 1
ATOM 711 N N . THR A 1 94 ? -18.147 -4.932 28.997 1.00 43.34 94 THR A N 1
ATOM 712 C CA . THR A 1 94 ? -18.599 -6.245 29.447 1.00 43.34 94 THR A CA 1
ATOM 713 C C . THR A 1 94 ? -17.340 -7.082 29.604 1.00 43.34 94 THR A C 1
ATOM 715 O O . THR A 1 94 ? -16.658 -7.371 28.624 1.00 43.34 94 THR A O 1
ATOM 718 N N . ALA A 1 95 ? -16.972 -7.382 30.848 1.00 43.75 95 ALA A N 1
ATOM 719 C CA . ALA A 1 95 ? -15.732 -8.076 31.167 1.00 43.75 95 ALA A CA 1
ATOM 720 C C . ALA A 1 95 ? -15.803 -9.558 30.755 1.00 43.75 95 ALA A C 1
ATOM 722 O O . ALA A 1 95 ? -16.015 -10.436 31.593 1.00 43.75 95 ALA A O 1
ATOM 723 N N . GLU A 1 96 ? -15.613 -9.840 29.465 1.00 43.94 96 GLU A N 1
ATOM 724 C CA . GLU A 1 96 ? -15.388 -11.196 28.967 1.00 43.94 96 GLU A CA 1
ATOM 725 C C . GLU A 1 96 ? -14.012 -11.693 29.424 1.00 43.94 96 GLU A C 1
ATOM 727 O O . GLU A 1 96 ? -12.975 -11.456 28.807 1.00 43.94 96 GLU A O 1
ATOM 732 N N . LEU A 1 97 ? -14.046 -12.335 30.594 1.00 42.22 97 LEU A N 1
ATOM 733 C CA . LEU A 1 97 ? -13.341 -13.573 30.929 1.00 42.22 97 LEU A CA 1
ATOM 734 C C . LEU A 1 97 ? -12.090 -13.859 30.085 1.00 42.22 97 LEU A C 1
ATOM 736 O O . LEU A 1 97 ? -12.141 -14.482 29.027 1.00 42.22 97 LEU A O 1
ATOM 740 N N . ILE A 1 98 ? -10.939 -13.478 30.640 1.00 46.62 98 ILE A N 1
ATOM 741 C CA . ILE A 1 98 ? -9.640 -13.995 30.213 1.00 46.62 98 ILE A CA 1
ATOM 742 C C . ILE A 1 98 ? -9.605 -15.491 30.549 1.00 46.62 98 ILE A C 1
ATOM 744 O O . ILE A 1 98 ? -9.389 -15.852 31.707 1.00 46.62 98 ILE A O 1
ATOM 748 N N . GLU A 1 99 ? -9.785 -16.351 29.547 1.00 35.72 99 GLU A N 1
ATOM 749 C CA . GLU A 1 99 ? -9.585 -17.796 29.671 1.00 35.72 99 GLU A CA 1
ATOM 750 C C . GLU A 1 99 ? -8.501 -18.294 28.696 1.00 35.72 99 GLU A C 1
ATOM 752 O O . GLU A 1 99 ? -8.537 -18.063 27.489 1.00 35.72 99 GLU A O 1
ATOM 757 N N . ALA A 1 100 ? -7.498 -18.949 29.279 1.00 42.72 100 ALA A N 1
ATOM 758 C CA . ALA A 1 100 ? -6.387 -19.693 28.681 1.00 42.72 100 ALA A CA 1
ATOM 759 C C . ALA A 1 100 ? -5.857 -20.644 29.784 1.00 42.72 100 ALA A C 1
ATOM 761 O O . ALA A 1 100 ? -6.091 -20.335 30.959 1.00 42.72 100 ALA A O 1
ATOM 762 N N . PRO A 1 101 ? -5.098 -21.730 29.509 1.00 52.00 101 PRO A N 1
ATOM 763 C CA . PRO A 1 101 ? -4.529 -22.211 28.240 1.00 52.00 101 PRO A CA 1
ATOM 764 C C . PRO A 1 101 ? -5.117 -23.614 27.877 1.00 52.00 101 PRO A C 1
ATOM 766 O O . PRO A 1 101 ? -6.173 -23.961 28.391 1.00 52.00 101 PRO A O 1
ATOM 769 N N . ASP A 1 102 ? -4.560 -24.494 27.033 1.00 42.84 102 ASP A N 1
ATOM 770 C CA . ASP A 1 102 ? -3.323 -24.512 26.228 1.00 42.84 102 ASP A CA 1
ATOM 771 C C . ASP A 1 102 ? -3.522 -25.395 24.976 1.00 42.84 102 ASP A C 1
ATOM 773 O O . ASP A 1 102 ? -4.414 -26.241 24.955 1.00 42.84 102 ASP A O 1
ATOM 777 N N . GLU A 1 103 ? -2.644 -25.279 23.978 1.00 41.03 103 GLU A N 1
ATOM 778 C CA . GLU A 1 103 ? -2.539 -26.237 22.863 1.00 41.03 103 GLU A CA 1
ATOM 779 C C . GLU A 1 103 ? -1.065 -26.361 22.438 1.00 41.03 103 GLU A C 1
ATOM 781 O O . GLU A 1 103 ? -0.306 -25.398 22.538 1.00 41.03 103 GLU A O 1
ATOM 786 N N . GLU A 1 104 ? -0.615 -27.548 22.009 1.00 49.16 104 GLU A N 1
ATOM 787 C CA . GLU A 1 104 ? 0.817 -27.887 21.874 1.00 49.16 104 GLU A CA 1
ATOM 788 C C . GLU A 1 104 ? 1.557 -27.147 20.736 1.00 49.16 104 GLU A C 1
ATOM 790 O O . GLU A 1 104 ? 1.984 -27.727 19.735 1.00 49.16 104 GLU A O 1
ATOM 795 N N . VAL A 1 105 ? 1.801 -25.846 20.898 1.00 55.72 105 VAL A N 1
ATOM 796 C CA . VAL A 1 105 ? 2.557 -25.063 19.919 1.00 55.72 105 VAL A CA 1
ATOM 797 C C . VAL A 1 105 ? 4.065 -25.300 20.064 1.00 55.72 105 VAL A C 1
ATOM 799 O O . VAL A 1 105 ? 4.691 -25.063 21.112 1.00 55.72 105 VAL A O 1
ATOM 802 N N . GLY A 1 106 ? 4.654 -25.802 18.973 1.00 60.06 106 GLY A N 1
ATOM 803 C CA . GLY A 1 106 ? 6.057 -26.205 18.885 1.00 60.06 106 GLY A CA 1
ATOM 804 C C . GLY A 1 106 ? 7.045 -25.069 19.171 1.00 60.06 106 GLY A C 1
ATOM 805 O O . GLY A 1 106 ? 6.704 -23.889 19.106 1.00 60.06 106 GLY A O 1
ATOM 806 N N . ALA A 1 107 ? 8.300 -25.418 19.473 1.00 65.81 107 ALA A N 1
ATOM 807 C CA . ALA A 1 107 ? 9.309 -24.477 19.978 1.00 65.81 107 ALA A CA 1
ATOM 808 C C . ALA A 1 107 ? 9.507 -23.217 19.108 1.00 65.81 107 ALA A C 1
ATOM 810 O O . ALA A 1 107 ? 9.684 -22.128 19.652 1.00 65.81 107 ALA A O 1
ATOM 811 N N . LEU A 1 108 ? 9.403 -23.342 17.777 1.00 57.78 108 LEU A N 1
ATOM 812 C CA . LEU A 1 108 ? 9.409 -22.207 16.846 1.00 57.78 108 LEU A CA 1
ATOM 813 C C . LEU A 1 108 ? 8.253 -21.239 17.133 1.00 57.78 108 LEU A C 1
ATOM 815 O O . LEU A 1 108 ? 8.475 -20.044 17.308 1.00 57.78 108 LEU A O 1
ATOM 819 N N . VAL A 1 109 ? 7.026 -21.755 17.229 1.00 57.59 109 VAL A N 1
ATOM 820 C CA . VAL A 1 109 ? 5.840 -20.939 17.508 1.00 57.59 109 VAL A CA 1
ATOM 821 C C . VAL A 1 109 ? 5.891 -20.386 18.928 1.00 57.59 109 VAL A C 1
ATOM 823 O O . VAL A 1 109 ? 5.478 -19.259 19.145 1.00 57.59 109 VAL A O 1
ATOM 826 N N . ARG A 1 110 ? 6.495 -21.097 19.884 1.00 61.88 110 ARG A N 1
ATOM 827 C CA . ARG A 1 110 ? 6.736 -20.590 21.245 1.00 61.88 110 ARG A CA 1
ATOM 828 C C . ARG A 1 110 ? 7.732 -19.423 21.271 1.00 61.88 110 ARG A C 1
ATOM 830 O O . ARG A 1 110 ? 7.531 -18.470 22.017 1.00 61.88 110 ARG A O 1
ATOM 837 N N . ALA A 1 111 ? 8.771 -19.454 20.434 1.00 64.88 111 ALA A N 1
ATOM 838 C CA . ALA A 1 111 ? 9.701 -18.337 20.263 1.00 64.88 111 ALA A CA 1
ATOM 839 C C . ALA A 1 111 ? 9.036 -17.144 19.552 1.00 64.88 111 ALA A C 1
ATOM 841 O O . ALA A 1 111 ? 9.123 -16.017 20.042 1.00 64.88 111 ALA A O 1
ATOM 842 N N . ILE A 1 112 ? 8.304 -17.400 18.460 1.00 63.62 112 ILE A N 1
ATOM 843 C CA . ILE A 1 112 ? 7.511 -16.391 17.737 1.00 63.62 112 ILE A CA 1
ATOM 844 C C . ILE A 1 112 ? 6.454 -15.777 18.656 1.00 63.62 112 ILE A C 1
ATOM 846 O O . ILE A 1 112 ? 6.295 -14.566 18.649 1.00 63.62 112 ILE A O 1
ATOM 850 N N . ASN A 1 113 ? 5.778 -16.565 19.491 1.00 60.03 113 ASN A N 1
ATOM 851 C CA . ASN A 1 113 ? 4.762 -16.081 20.421 1.00 60.03 113 ASN A CA 1
ATOM 852 C C . ASN A 1 113 ? 5.382 -15.385 21.646 1.00 60.03 113 ASN A C 1
ATOM 854 O O . ASN A 1 113 ? 4.737 -14.544 22.253 1.00 60.03 113 ASN A O 1
ATOM 858 N N . ARG A 1 114 ? 6.649 -15.643 22.003 1.00 62.78 114 ARG A N 1
ATOM 859 C CA . ARG A 1 114 ? 7.353 -14.900 23.068 1.00 62.78 114 ARG A CA 1
ATOM 860 C C . ARG A 1 114 ? 7.847 -13.528 22.602 1.00 62.78 114 ARG A C 1
ATOM 862 O O . ARG A 1 114 ? 7.683 -12.553 23.329 1.00 62.78 114 ARG A O 1
ATOM 869 N N . PHE A 1 115 ? 8.424 -13.439 21.402 1.00 59.69 115 PHE A N 1
ATOM 870 C CA . PHE A 1 115 ? 8.719 -12.146 20.766 1.00 59.69 115 PHE A CA 1
ATOM 871 C C . PHE A 1 115 ? 7.429 -11.414 20.376 1.00 59.69 115 PHE A C 1
ATOM 873 O O . PHE A 1 115 ? 7.315 -10.207 20.564 1.00 59.69 115 PHE A O 1
ATOM 880 N N . GLY A 1 116 ? 6.448 -12.171 19.889 1.00 56.62 116 GLY A N 1
ATOM 881 C CA . GLY A 1 116 ? 5.119 -11.720 19.517 1.00 56.62 116 GLY A CA 1
ATOM 882 C C . GLY A 1 116 ? 4.375 -11.128 20.701 1.00 56.62 116 GLY A C 1
ATOM 883 O O . GLY A 1 116 ? 4.151 -9.933 20.699 1.00 56.62 116 GLY A O 1
ATOM 884 N N . SER A 1 117 ? 4.031 -11.901 21.731 1.00 58.34 117 SER A N 1
ATOM 885 C CA . SER A 1 117 ? 3.228 -11.422 22.872 1.00 58.34 117 SER A CA 1
ATOM 886 C C . SER A 1 117 ? 3.792 -10.165 23.536 1.00 58.34 117 SER A C 1
ATOM 888 O O . SER A 1 117 ? 3.040 -9.218 23.733 1.00 58.34 117 SER A O 1
ATOM 890 N N . GLY A 1 118 ? 5.101 -10.098 23.804 1.00 59.78 118 GLY A N 1
ATOM 891 C CA . GLY A 1 118 ? 5.713 -8.913 24.416 1.00 59.78 118 GLY A CA 1
ATOM 892 C C . GLY A 1 118 ? 5.593 -7.643 23.564 1.00 59.78 118 GLY A C 1
ATOM 893 O O . GLY A 1 118 ? 5.396 -6.559 24.105 1.00 59.78 118 GLY A O 1
ATOM 894 N N . VAL A 1 119 ? 5.667 -7.769 22.234 1.00 56.03 119 VAL A N 1
ATOM 895 C CA . VAL A 1 119 ? 5.633 -6.632 21.297 1.00 56.03 119 VAL A CA 1
ATOM 896 C C . VAL A 1 119 ? 4.208 -6.338 20.799 1.00 56.03 119 VAL A C 1
ATOM 898 O O . VAL A 1 119 ? 3.812 -5.179 20.732 1.00 56.03 119 VAL A O 1
ATOM 901 N N . LEU A 1 120 ? 3.381 -7.350 20.522 1.00 56.62 120 LEU A N 1
ATOM 902 C CA . LEU A 1 120 ? 1.957 -7.209 20.181 1.00 56.62 120 LEU A CA 1
ATOM 903 C C . LEU A 1 120 ? 1.147 -6.651 21.349 1.00 56.62 120 LEU A C 1
ATOM 905 O O . LEU A 1 120 ? 0.283 -5.818 21.102 1.00 56.62 120 LEU A O 1
ATOM 909 N N . ALA A 1 121 ? 1.405 -7.067 22.593 1.00 57.75 121 ALA A N 1
ATOM 910 C CA . ALA A 1 121 ? 0.672 -6.534 23.745 1.00 57.75 121 ALA A CA 1
ATOM 911 C C . ALA A 1 121 ? 0.970 -5.046 23.990 1.00 57.75 121 ALA A C 1
ATOM 913 O O . ALA A 1 121 ? 0.153 -4.353 24.588 1.00 57.75 121 ALA A O 1
ATOM 914 N N . GLN A 1 122 ? 2.123 -4.550 23.525 1.00 55.50 122 GLN A N 1
ATOM 915 C CA . GLN A 1 122 ? 2.570 -3.178 23.767 1.00 55.50 122 GLN A CA 1
ATOM 916 C C . GLN A 1 122 ? 2.382 -2.241 22.561 1.00 55.50 122 GLN A C 1
ATOM 918 O O . GLN A 1 122 ? 2.167 -1.047 22.747 1.00 55.50 122 GLN A O 1
ATOM 923 N N . ILE A 1 123 ? 2.451 -2.767 21.332 1.00 61.16 123 ILE A N 1
ATOM 924 C CA . ILE A 1 123 ? 2.358 -1.994 20.078 1.00 61.16 123 ILE A CA 1
ATOM 925 C C . ILE A 1 123 ? 1.042 -2.285 19.319 1.00 61.16 123 ILE A C 1
ATOM 927 O O . ILE A 1 123 ? 0.553 -1.446 18.565 1.00 61.16 123 ILE A O 1
ATOM 931 N N . GLY A 1 124 ? 0.421 -3.446 19.544 1.00 66.56 124 GLY A N 1
ATOM 932 C CA . GLY A 1 124 ? -0.801 -3.885 18.868 1.00 66.56 124 GLY A CA 1
ATOM 933 C C . GLY A 1 124 ? -0.545 -4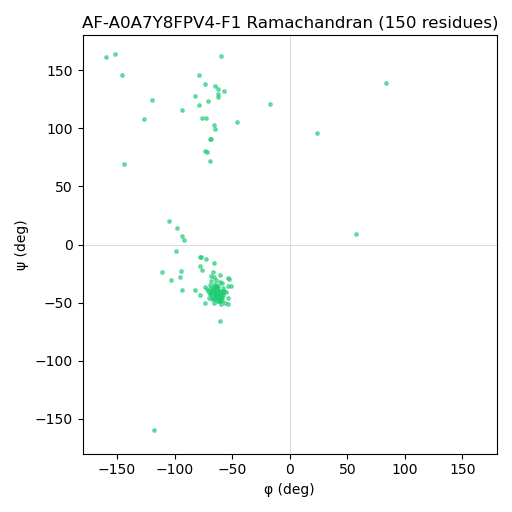.541 17.506 1.00 66.56 124 GLY A C 1
ATOM 934 O O . GLY A 1 124 ? 0.249 -4.066 16.691 1.00 66.56 124 GLY A O 1
ATOM 935 N N . ALA A 1 125 ? -1.275 -5.624 17.221 1.00 69.00 125 ALA A N 1
ATOM 936 C CA . ALA A 1 125 ? -1.212 -6.330 15.936 1.00 69.00 125 ALA A CA 1
ATOM 937 C C . ALA A 1 125 ? -1.386 -5.425 14.687 1.00 69.00 125 ALA A C 1
ATOM 939 O O . ALA A 1 125 ? -0.693 -5.667 13.693 1.00 69.00 125 ALA A O 1
ATOM 940 N N . PRO A 1 126 ? -2.218 -4.357 14.695 1.00 70.38 126 PRO A N 1
ATOM 941 C CA . PRO A 1 126 ? -2.358 -3.490 13.526 1.00 70.38 126 PRO A CA 1
ATOM 942 C C . PRO A 1 126 ? -1.078 -2.738 13.147 1.00 70.38 126 PRO A C 1
ATOM 944 O O . PRO A 1 126 ? -0.850 -2.521 11.960 1.00 70.38 126 PRO A O 1
ATOM 947 N N . VAL A 1 127 ? -0.199 -2.392 14.096 1.00 74.56 127 VAL A N 1
ATOM 948 C CA . VAL A 1 127 ? 1.059 -1.691 13.774 1.00 74.56 127 VAL A CA 1
ATOM 949 C C . VAL A 1 127 ? 2.029 -2.597 13.019 1.00 74.56 127 VAL A C 1
ATOM 951 O O . VAL A 1 127 ? 2.694 -2.126 12.098 1.00 74.56 127 VAL A O 1
ATOM 954 N N . LEU A 1 128 ? 2.064 -3.901 13.317 1.00 77.25 128 LEU A N 1
ATOM 955 C CA . LEU A 1 128 ? 2.830 -4.852 12.502 1.00 77.25 128 LEU A CA 1
ATOM 956 C C . LEU A 1 128 ? 2.298 -4.939 11.072 1.00 77.25 128 LEU A C 1
ATOM 958 O O . LEU A 1 128 ? 3.083 -5.031 10.134 1.00 77.25 128 LEU A O 1
ATOM 962 N N . TRP A 1 129 ? 0.980 -4.872 10.893 1.00 78.69 129 TRP A N 1
ATOM 963 C CA . TRP A 1 129 ? 0.363 -4.905 9.570 1.00 78.69 129 TRP A CA 1
ATOM 964 C C . TRP A 1 129 ? 0.661 -3.627 8.769 1.00 78.69 129 TRP A C 1
ATOM 966 O O . TRP A 1 129 ? 1.041 -3.704 7.602 1.00 78.69 129 TRP A O 1
ATOM 976 N N . LEU A 1 130 ? 0.594 -2.453 9.410 1.00 81.69 130 LEU A N 1
ATOM 977 C CA . LEU A 1 130 ? 1.029 -1.172 8.832 1.00 81.69 130 LEU A CA 1
ATOM 978 C C . LEU A 1 130 ? 2.521 -1.187 8.461 1.00 81.69 130 LEU A C 1
ATOM 980 O O . LEU A 1 130 ? 2.894 -0.747 7.372 1.00 81.69 130 LEU A O 1
ATOM 984 N N . CYS A 1 131 ? 3.365 -1.729 9.344 1.00 81.38 131 CYS A N 1
ATOM 985 C CA . CYS A 1 131 ? 4.789 -1.930 9.091 1.00 81.38 131 CYS A CA 1
ATOM 986 C C . CYS A 1 131 ? 5.008 -2.858 7.886 1.00 81.38 131 CYS A C 1
ATOM 988 O O . CYS A 1 131 ? 5.792 -2.524 7.006 1.00 81.38 131 CYS A O 1
ATOM 990 N N . GLY A 1 132 ? 4.252 -3.956 7.788 1.00 83.75 132 GLY A N 1
ATOM 991 C CA . GLY A 1 132 ? 4.284 -4.890 6.662 1.00 83.75 132 GLY A CA 1
ATOM 992 C C . GLY A 1 132 ? 4.007 -4.220 5.315 1.00 83.75 132 GLY A C 1
ATOM 993 O O . GLY A 1 132 ? 4.813 -4.361 4.399 1.00 83.75 132 GLY A O 1
ATOM 994 N N . TRP A 1 133 ? 2.931 -3.433 5.193 1.00 83.25 133 TRP A N 1
ATOM 995 C CA . TRP A 1 133 ? 2.638 -2.696 3.951 1.00 83.25 133 TRP A CA 1
ATOM 996 C C . TRP A 1 133 ? 3.700 -1.651 3.611 1.00 83.25 133 TRP A C 1
ATOM 998 O O . TRP A 1 133 ? 4.074 -1.521 2.447 1.00 83.25 133 TRP A O 1
ATOM 1008 N N . SER A 1 134 ? 4.198 -0.925 4.615 1.00 83.12 134 SER A N 1
ATOM 1009 C CA . SER A 1 134 ? 5.246 0.085 4.436 1.00 83.12 134 SER A CA 1
ATOM 1010 C C . SER A 1 134 ? 6.568 -0.544 3.978 1.00 83.12 134 SER A C 1
ATOM 1012 O O . SER A 1 134 ? 7.174 -0.093 3.007 1.00 83.12 134 SER A O 1
ATOM 1014 N N . LEU A 1 135 ? 6.979 -1.645 4.616 1.00 86.25 135 LEU A N 1
ATOM 1015 C CA . LEU A 1 135 ? 8.176 -2.404 4.260 1.00 86.25 135 LEU A CA 1
ATOM 1016 C C . LEU A 1 135 ? 8.046 -3.022 2.861 1.00 86.25 135 LEU A C 1
ATOM 1018 O O . LEU A 1 135 ? 8.983 -2.939 2.074 1.00 86.25 135 LEU A O 1
ATOM 1022 N N . LEU A 1 136 ? 6.882 -3.586 2.521 1.00 85.69 136 LEU A N 1
ATOM 1023 C CA . LEU A 1 136 ? 6.610 -4.142 1.194 1.00 85.69 136 LEU A CA 1
ATOM 1024 C C . LEU A 1 136 ? 6.695 -3.063 0.106 1.00 85.69 136 LEU A C 1
ATOM 1026 O O . LEU A 1 136 ? 7.344 -3.268 -0.919 1.00 85.69 136 LEU A O 1
ATOM 1030 N N . ALA A 1 137 ? 6.094 -1.895 0.347 1.00 85.38 137 ALA A N 1
ATOM 1031 C CA . ALA A 1 137 ? 6.166 -0.744 -0.548 1.00 85.38 137 ALA A CA 1
ATOM 1032 C C . ALA A 1 137 ? 7.612 -0.241 -0.732 1.00 85.38 137 ALA A C 1
ATOM 1034 O O . ALA A 1 137 ? 8.007 0.070 -1.858 1.00 85.38 137 ALA A O 1
ATOM 1035 N N . LEU A 1 138 ? 8.404 -0.208 0.347 1.00 84.00 138 LEU A N 1
ATOM 1036 C CA . LEU A 1 138 ? 9.818 0.172 0.331 1.00 84.00 138 LEU A CA 1
ATOM 1037 C C . LEU A 1 138 ? 10.678 -0.833 -0.450 1.00 84.00 138 LEU A C 1
ATOM 1039 O O . LEU A 1 138 ? 11.413 -0.423 -1.344 1.00 84.00 138 LEU A O 1
ATOM 1043 N N . ILE A 1 139 ? 10.557 -2.134 -0.161 1.00 85.56 139 ILE A N 1
ATOM 1044 C CA . ILE A 1 139 ? 11.285 -3.205 -0.865 1.00 85.56 139 ILE A CA 1
ATOM 1045 C C . ILE A 1 139 ? 10.972 -3.160 -2.363 1.00 85.56 139 ILE A C 1
ATOM 1047 O O . ILE A 1 139 ? 11.883 -3.207 -3.180 1.00 85.56 139 ILE A O 1
ATOM 1051 N N . SER A 1 140 ? 9.701 -2.977 -2.732 1.00 79.56 140 SER A N 1
ATOM 1052 C CA . SER A 1 140 ? 9.284 -2.903 -4.140 1.00 79.56 140 SER A CA 1
ATOM 1053 C C . SER A 1 140 ? 9.934 -1.741 -4.886 1.00 79.56 140 SER A C 1
ATOM 1055 O O . SER A 1 140 ? 10.335 -1.893 -6.038 1.00 79.56 140 SER A O 1
ATOM 1057 N N . ILE A 1 141 ? 10.058 -0.583 -4.226 1.00 82.56 141 ILE A N 1
ATOM 1058 C CA . ILE A 1 141 ? 10.778 0.563 -4.784 1.00 82.56 141 ILE A CA 1
ATOM 1059 C C . ILE A 1 141 ? 12.263 0.220 -4.922 1.00 82.56 141 ILE A C 1
ATOM 1061 O O . ILE A 1 141 ? 12.812 0.455 -5.987 1.00 82.56 141 ILE A O 1
ATOM 1065 N N . ILE A 1 142 ? 12.901 -0.358 -3.900 1.00 83.50 142 ILE A N 1
ATOM 1066 C CA . ILE A 1 142 ? 14.336 -0.693 -3.928 1.00 83.50 142 ILE A CA 1
ATOM 1067 C C . ILE A 1 142 ? 14.673 -1.683 -5.055 1.00 83.50 142 ILE A C 1
ATOM 1069 O O . ILE A 1 142 ? 15.623 -1.440 -5.791 1.00 83.50 142 ILE A O 1
ATOM 1073 N N . GLU A 1 143 ? 13.890 -2.752 -5.224 1.00 82.56 143 GLU A N 1
ATOM 1074 C CA . GLU A 1 143 ? 14.127 -3.795 -6.237 1.00 82.56 143 GLU A CA 1
ATOM 1075 C C . GLU A 1 143 ? 13.997 -3.278 -7.680 1.00 82.56 143 GLU A C 1
ATOM 1077 O O . GLU A 1 143 ? 14.757 -3.678 -8.560 1.00 82.56 143 GLU A O 1
ATOM 1082 N N . PHE A 1 144 ? 13.046 -2.374 -7.943 1.00 78.62 144 PHE A N 1
ATOM 1083 C CA . PHE A 1 144 ? 12.799 -1.847 -9.292 1.00 78.62 144 PHE A CA 1
ATOM 1084 C C . PHE A 1 144 ? 13.440 -0.479 -9.559 1.00 78.62 144 PHE A C 1
ATOM 1086 O O . PHE A 1 144 ? 13.401 0.004 -10.692 1.00 78.62 144 PHE A O 1
ATOM 1093 N N . TRP A 1 145 ? 14.046 0.166 -8.560 1.00 77.56 145 TRP A N 1
ATOM 1094 C CA . TRP A 1 145 ? 14.730 1.441 -8.748 1.00 77.56 145 TRP A CA 1
ATOM 1095 C C . TRP A 1 145 ? 16.050 1.250 -9.497 1.00 77.56 145 TRP A C 1
ATOM 1097 O O . TRP A 1 145 ? 17.038 0.766 -8.946 1.00 77.56 145 TRP A O 1
ATOM 1107 N N . ASN A 1 146 ? 16.091 1.690 -10.754 1.00 74.50 146 ASN A N 1
ATOM 1108 C CA . ASN A 1 146 ? 17.266 1.544 -11.605 1.00 74.50 146 ASN A CA 1
ATOM 1109 C C . ASN A 1 146 ? 17.706 2.888 -12.209 1.00 74.50 146 ASN A C 1
ATOM 1111 O O . ASN A 1 146 ? 17.078 3.415 -13.126 1.00 74.50 146 ASN A O 1
ATOM 1115 N N . LEU A 1 147 ? 18.830 3.415 -11.711 1.00 67.50 147 LEU A N 1
ATOM 1116 C CA . LEU A 1 147 ? 19.464 4.652 -12.193 1.00 67.50 147 LEU A CA 1
ATOM 1117 C C . LEU A 1 147 ? 20.151 4.504 -13.563 1.00 67.50 147 LEU A C 1
ATOM 1119 O O . LEU A 1 147 ? 20.528 5.510 -14.155 1.00 67.50 147 LEU A O 1
ATOM 1123 N N . ALA A 1 148 ? 20.335 3.277 -14.060 1.00 71.50 148 ALA A N 1
ATOM 1124 C CA . ALA A 1 148 ? 20.932 2.998 -15.366 1.00 71.50 148 ALA A CA 1
ATOM 1125 C C . ALA A 1 148 ? 19.895 2.891 -16.501 1.00 71.50 148 ALA A C 1
ATOM 1127 O O . ALA A 1 148 ? 20.260 2.575 -17.634 1.00 71.50 148 ALA A O 1
ATOM 1128 N N . LEU A 1 149 ? 18.609 3.137 -16.220 1.00 64.50 149 LEU A N 1
ATOM 1129 C CA . LEU A 1 149 ? 17.597 3.250 -17.268 1.00 64.50 149 LEU A CA 1
ATOM 1130 C C . LEU A 1 149 ? 17.894 4.470 -18.156 1.00 64.50 149 LEU A C 1
ATOM 1132 O O . LEU A 1 149 ? 18.213 5.540 -17.631 1.00 64.50 149 LEU A O 1
ATOM 1136 N N . PRO A 1 150 ? 17.788 4.340 -19.491 1.00 66.69 150 PRO A N 1
ATOM 1137 C CA . PRO A 1 150 ? 17.997 5.467 -20.386 1.00 66.69 150 PRO A CA 1
ATOM 1138 C C . PRO A 1 150 ? 16.952 6.554 -20.114 1.00 66.69 150 PRO A C 1
ATOM 1140 O O . PRO A 1 150 ? 15.756 6.271 -20.019 1.00 66.69 150 PRO A O 1
ATOM 1143 N N . ALA A 1 151 ? 17.406 7.805 -20.017 1.00 60.66 151 ALA A N 1
ATOM 1144 C CA . ALA A 1 151 ? 16.508 8.950 -20.092 1.00 60.66 151 ALA A CA 1
ATOM 1145 C C . ALA A 1 151 ? 15.834 8.953 -21.475 1.00 60.66 151 ALA A C 1
ATOM 1147 O O . ALA A 1 151 ? 16.520 8.798 -22.489 1.00 60.66 151 ALA A O 1
ATOM 1148 N N . ALA A 1 152 ? 14.505 9.071 -21.481 1.00 57.84 152 ALA A N 1
ATOM 1149 C CA . ALA A 1 152 ? 13.682 9.118 -22.690 1.00 57.84 152 ALA A CA 1
ATOM 1150 C C . ALA A 1 152 ? 13.778 10.476 -23.404 1.00 57.84 152 ALA A C 1
ATOM 1152 O O . ALA A 1 152 ? 13.895 11.498 -22.688 1.00 57.84 152 ALA A O 1
#